Protein AF-A0A6G3X8N5-F1 (afdb_monomer)

Sequence (76 aa):
TCDRWDIGGVSVPLHPDTLLPTVFVYDGHPGGAGFAERAFRTARTWLTATREAIASCECEAGCPSCIQSPKCGNGN

InterPro domains:
  IPR018973 MrfA-like Zn-binding domain [PF09369] (2-67)

pLDDT: mean 90.02, std 9.81, range [54.97, 98.0]

Solvent-accessible surface area (backbone atoms only — not comparable to full-atom values): 4813 Å² total; per-residue (Å²): 140,81,60,82,75,50,50,44,49,50,74,36,81,66,31,88,91,74,73,35,68,42,78,47,66,39,41,54,44,90,94,56,78,54,56,38,61,53,42,62,79,44,41,68,61,52,53,51,51,53,51,49,51,45,72,70,46,90,59,92,85,66,46,68,90,60,71,44,55,103,66,44,80,80,74,108

Foldseek 3Di:
DDDPQQKAKEWDCADPVVRHTDIDIATNDVVGPCPRVVCVVVVVVVVVVLVVQQVPDPDDPDDCRRPNDPRHPPDD

Organism: NCBI:txid2706086

Secondary structure (DSSP, 8-state):
---TTSEEEEEESS-TTTSS-EEEEEESSTT--SHHHHHHHTHHHHHHHHHHHHHT---SS--TTTT--TT-TT--

Radius of gyration: 13.73 Å; Cα contacts (8 Å, |Δi|>4): 68; chains: 1; bounding box: 24×34×34 Å

Structure (mmCIF, N/CA/C/O backbone):
data_AF-A0A6G3X8N5-F1
#
_entry.id   AF-A0A6G3X8N5-F1
#
loop_
_atom_site.group_PDB
_atom_site.id
_atom_site.type_symbol
_atom_site.label_atom_id
_atom_site.label_alt_id
_atom_site.label_comp_id
_atom_site.label_asym_id
_atom_site.label_entity_id
_atom_site.label_seq_id
_atom_site.pdbx_PDB_ins_code
_atom_site.Cartn_x
_atom_site.Cartn_y
_atom_site.Cartn_z
_atom_site.occupancy
_atom_site.B_iso_or_equiv
_atom_site.auth_seq_id
_atom_site.auth_comp_id
_atom_site.auth_asym_id
_atom_site.auth_atom_id
_atom_site.pdbx_PDB_model_num
ATOM 1 N N . THR A 1 1 ? -4.061 -18.340 -4.910 1.00 68.12 1 THR A N 1
ATOM 2 C CA . THR A 1 1 ? -3.761 -17.751 -3.588 1.00 68.12 1 THR A CA 1
ATOM 3 C C . THR A 1 1 ? -2.406 -17.071 -3.699 1.00 68.12 1 THR A C 1
ATOM 5 O O . THR A 1 1 ? -1.694 -17.380 -4.642 1.00 68.12 1 THR A O 1
ATOM 8 N N . CYS A 1 2 ? -2.109 -16.086 -2.859 1.00 78.56 2 CYS A N 1
ATOM 9 C CA . CYS A 1 2 ? -0.928 -15.216 -2.946 1.00 78.56 2 CYS A CA 1
ATOM 10 C C . CYS A 1 2 ? -0.320 -15.157 -1.543 1.00 78.56 2 CYS A C 1
ATOM 12 O O . CYS A 1 2 ? -1.086 -15.065 -0.579 1.00 78.56 2 CYS A O 1
ATOM 14 N N . ASP A 1 3 ? 0.998 -15.243 -1.417 1.00 86.06 3 ASP A N 1
ATOM 15 C CA . ASP A 1 3 ? 1.690 -14.983 -0.159 1.00 86.06 3 ASP A CA 1
ATOM 16 C C . ASP A 1 3 ? 1.978 -13.481 -0.018 1.00 86.06 3 ASP A C 1
ATOM 18 O O . ASP A 1 3 ? 1.979 -12.723 -0.989 1.00 86.06 3 ASP A O 1
ATOM 22 N N . ARG A 1 4 ? 2.241 -13.027 1.208 1.00 80.12 4 ARG A N 1
ATOM 23 C CA . ARG A 1 4 ? 2.619 -11.637 1.476 1.00 80.12 4 ARG A CA 1
ATOM 24 C C . ARG A 1 4 ? 3.900 -11.200 0.753 1.00 80.12 4 ARG A C 1
ATOM 26 O O . ARG A 1 4 ? 4.134 -10.003 0.644 1.00 80.12 4 ARG A O 1
ATOM 33 N N . TRP A 1 5 ? 4.754 -12.135 0.334 1.00 83.38 5 TRP A N 1
ATOM 34 C CA . TRP A 1 5 ? 6.009 -11.844 -0.370 1.00 83.38 5 TRP A CA 1
ATOM 35 C C . TRP A 1 5 ? 5.849 -11.650 -1.881 1.00 83.38 5 TRP A C 1
ATOM 37 O O . TRP A 1 5 ? 6.770 -11.159 -2.529 1.00 83.38 5 TRP A O 1
ATOM 47 N N . ASP A 1 6 ? 4.686 -11.984 -2.431 1.00 90.88 6 ASP A N 1
ATOM 48 C CA . ASP A 1 6 ? 4.416 -11.886 -3.866 1.00 90.88 6 ASP A CA 1
ATOM 49 C C . ASP A 1 6 ? 4.067 -10.456 -4.315 1.00 90.88 6 ASP A C 1
ATOM 51 O O . ASP A 1 6 ? 4.021 -10.176 -5.514 1.00 90.88 6 ASP A O 1
ATOM 55 N N . ILE A 1 7 ? 3.817 -9.541 -3.370 1.00 89.81 7 ILE A N 1
ATOM 56 C CA . ILE A 1 7 ? 3.430 -8.150 -3.632 1.00 89.81 7 ILE A CA 1
ATOM 57 C C . ILE A 1 7 ? 4.297 -7.203 -2.800 1.00 89.81 7 ILE A C 1
ATOM 59 O O . ILE A 1 7 ? 4.434 -7.360 -1.586 1.00 89.81 7 ILE A O 1
ATOM 63 N N . GLY A 1 8 ? 4.856 -6.191 -3.459 1.00 89.06 8 GLY A N 1
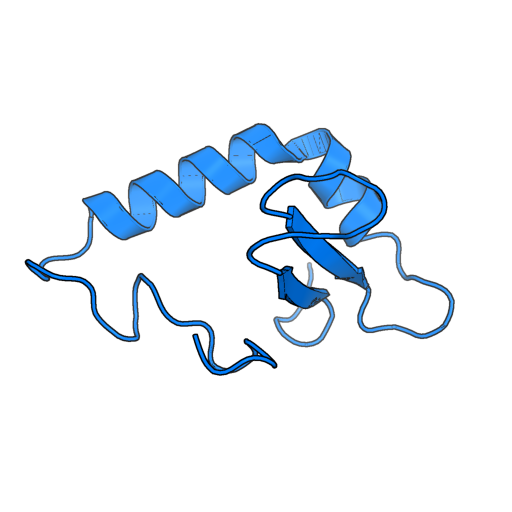ATOM 64 C CA . GLY A 1 8 ? 5.565 -5.076 -2.843 1.00 89.06 8 GLY A CA 1
ATOM 65 C C . GLY A 1 8 ? 4.803 -3.759 -2.983 1.00 89.06 8 GLY A C 1
ATOM 66 O O . GLY A 1 8 ? 3.818 -3.652 -3.718 1.00 89.06 8 GLY A O 1
ATOM 67 N N . GLY A 1 9 ? 5.281 -2.732 -2.284 1.00 88.94 9 GLY A N 1
ATOM 68 C CA . GLY A 1 9 ? 4.738 -1.388 -2.418 1.00 88.94 9 GLY A CA 1
ATOM 69 C C . GLY A 1 9 ? 5.682 -0.301 -1.923 1.00 88.94 9 GLY A C 1
ATOM 70 O O . GLY A 1 9 ? 6.588 -0.551 -1.126 1.00 88.94 9 GLY A O 1
ATOM 71 N N . VAL A 1 10 ? 5.467 0.912 -2.422 1.00 88.75 10 VAL A N 1
ATOM 72 C CA . VAL A 1 10 ? 6.156 2.132 -1.983 1.00 88.75 10 VAL A CA 1
ATOM 73 C C . VAL A 1 10 ? 5.196 3.313 -2.081 1.00 88.75 10 VAL A C 1
ATOM 75 O O . VAL A 1 10 ? 4.389 3.387 -3.006 1.00 88.75 10 VAL A O 1
ATOM 78 N N . SER A 1 11 ? 5.265 4.231 -1.124 1.00 88.25 11 SER A N 1
ATOM 79 C CA . SER A 1 11 ? 4.499 5.475 -1.122 1.00 88.25 11 SER A CA 1
ATOM 80 C C . SER A 1 11 ? 5.434 6.673 -1.259 1.00 88.25 11 SER A C 1
ATOM 82 O O . SER A 1 11 ? 6.518 6.713 -0.673 1.00 88.25 11 SER A O 1
ATOM 84 N N . VAL A 1 12 ? 5.009 7.657 -2.049 1.00 89.69 12 VAL A N 1
ATOM 85 C CA . VAL A 1 12 ? 5.736 8.910 -2.266 1.00 89.69 12 VAL A CA 1
ATOM 86 C C . VAL A 1 12 ? 4.775 10.074 -2.006 1.00 89.69 12 VAL A C 1
ATOM 88 O O . VAL A 1 12 ? 3.738 10.144 -2.671 1.00 89.69 12 VAL A O 1
ATOM 91 N N . PRO A 1 13 ? 5.083 10.996 -1.071 1.00 92.19 13 PRO A N 1
ATOM 92 C CA . PRO A 1 13 ? 4.205 12.127 -0.755 1.00 92.19 13 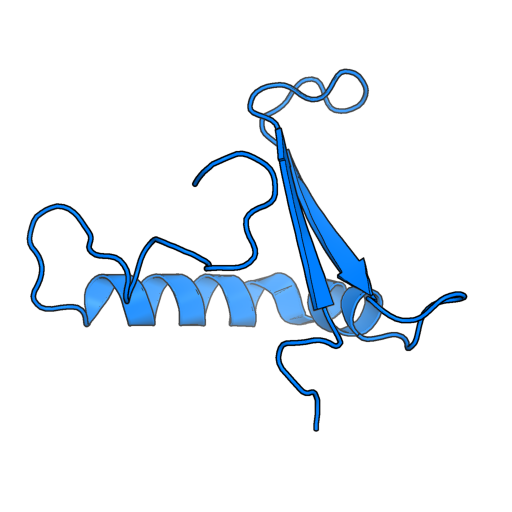PRO A CA 1
ATOM 93 C C . PRO A 1 13 ? 3.954 13.071 -1.936 1.00 92.19 13 PRO A C 1
ATOM 95 O O . PRO A 1 13 ? 2.885 13.662 -2.031 1.00 92.19 13 PRO A O 1
ATOM 98 N N . LEU A 1 14 ? 4.925 13.202 -2.843 1.00 94.69 14 LEU A N 1
ATOM 99 C CA . LEU A 1 14 ? 4.801 13.966 -4.081 1.00 94.69 14 LEU A CA 1
ATOM 100 C C . LEU A 1 14 ? 5.602 13.267 -5.180 1.00 94.69 14 LEU A C 1
ATOM 102 O O . LEU A 1 14 ? 6.831 13.319 -5.182 1.00 94.69 14 LEU A O 1
ATOM 106 N N . HIS A 1 15 ? 4.914 12.585 -6.093 1.00 94.75 15 HIS A N 1
ATOM 107 C CA . HIS A 1 15 ? 5.570 11.912 -7.210 1.00 94.75 15 HIS A CA 1
ATOM 108 C C . HIS A 1 15 ? 5.755 12.883 -8.392 1.00 94.75 15 HIS A C 1
ATOM 110 O O . HIS A 1 15 ? 4.799 13.574 -8.747 1.00 94.75 15 HIS A O 1
ATOM 116 N N . PRO A 1 16 ? 6.940 12.952 -9.028 1.00 95.12 16 PRO A N 1
ATOM 117 C CA . PRO A 1 16 ? 7.237 13.956 -10.056 1.00 95.12 16 PRO A CA 1
ATOM 118 C C . PRO A 1 16 ? 6.360 13.835 -11.309 1.00 95.12 16 PRO A C 1
ATOM 120 O O . PRO A 1 16 ? 6.011 14.853 -11.896 1.00 95.12 16 PRO A O 1
ATOM 123 N N . ASP A 1 17 ? 5.949 12.620 -11.682 1.00 96.19 17 ASP A N 1
ATOM 124 C CA . ASP A 1 17 ? 5.164 12.420 -12.910 1.00 96.19 17 ASP A CA 1
ATOM 125 C C . ASP A 1 17 ? 3.660 12.634 -12.711 1.00 96.19 17 ASP A C 1
ATOM 127 O O . ASP A 1 17 ? 2.953 13.006 -13.643 1.00 96.19 17 ASP A O 1
ATOM 131 N N . THR A 1 18 ? 3.148 12.382 -11.502 1.00 95.88 18 THR A N 1
ATOM 132 C CA . THR A 1 18 ? 1.713 12.540 -11.203 1.00 95.88 18 THR A CA 1
ATOM 133 C C . THR A 1 18 ? 1.417 13.877 -10.539 1.00 95.88 18 THR A C 1
ATOM 135 O O . THR A 1 18 ? 0.264 14.296 -10.516 1.00 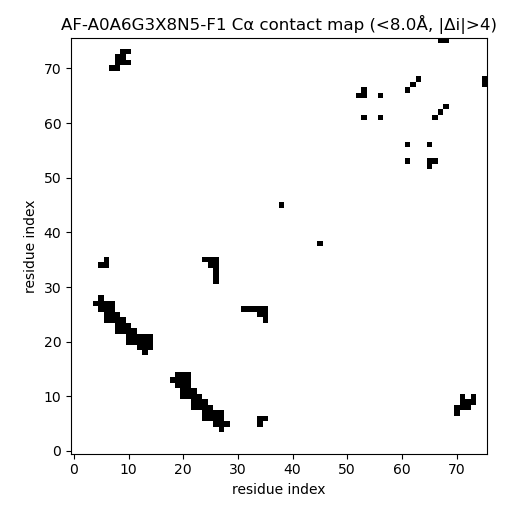95.88 18 THR A O 1
ATOM 138 N N . LEU A 1 19 ? 2.444 14.532 -9.983 1.00 96.75 19 LEU A N 1
ATOM 139 C CA . LEU A 1 19 ? 2.352 15.738 -9.160 1.00 96.75 19 LEU A CA 1
ATOM 140 C C . LEU A 1 19 ? 1.407 15.584 -7.958 1.00 96.75 19 LEU A C 1
ATOM 142 O O . LEU A 1 19 ? 0.865 16.564 -7.452 1.00 96.75 19 LEU A O 1
ATOM 146 N N . LEU A 1 20 ? 1.219 14.348 -7.486 1.00 97.38 20 LEU A N 1
ATOM 147 C CA . LEU A 1 20 ? 0.306 13.991 -6.403 1.00 97.38 20 LEU A CA 1
ATOM 148 C C . LEU A 1 20 ? 0.947 12.969 -5.449 1.00 97.38 20 LEU A C 1
ATOM 150 O O . LEU A 1 20 ? 1.865 12.235 -5.847 1.00 97.38 20 LEU A O 1
ATOM 154 N N . PRO A 1 21 ? 0.439 12.852 -4.206 1.00 95.19 21 PRO A N 1
ATOM 155 C CA . PRO A 1 21 ? 0.730 11.705 -3.358 1.00 95.19 21 PRO A CA 1
ATOM 156 C C . PRO A 1 21 ? 0.353 10.415 -4.080 1.00 95.19 21 PRO A C 1
ATOM 158 O O . PRO A 1 21 ? -0.775 10.260 -4.547 1.00 95.19 21 PRO A O 1
ATOM 161 N N . THR A 1 22 ? 1.310 9.501 -4.201 1.00 93.44 22 THR A N 1
ATOM 162 C CA . THR A 1 22 ? 1.146 8.298 -5.020 1.00 93.44 22 THR A CA 1
ATOM 163 C C . THR A 1 22 ? 1.605 7.069 -4.252 1.00 93.44 22 THR A C 1
ATOM 165 O O . THR A 1 22 ? 2.691 7.046 -3.672 1.00 93.44 22 THR A O 1
ATOM 168 N N . VAL A 1 23 ? 0.762 6.037 -4.259 1.00 91.12 23 VAL A N 1
ATOM 169 C CA . VAL A 1 23 ? 1.060 4.716 -3.704 1.00 91.12 23 VAL A CA 1
ATOM 170 C C . VAL A 1 23 ? 1.203 3.741 -4.862 1.00 91.12 23 VAL A C 1
ATOM 172 O O . VAL A 1 23 ? 0.296 3.607 -5.681 1.00 91.12 23 VAL A O 1
ATOM 175 N N . PHE A 1 24 ? 2.335 3.053 -4.911 1.00 91.38 24 PHE A N 1
ATOM 176 C CA . PHE A 1 24 ? 2.625 2.018 -5.889 1.00 91.38 24 PHE A CA 1
ATOM 177 C C . PHE A 1 24 ? 2.454 0.642 -5.262 1.00 91.38 24 PHE A C 1
ATOM 179 O O . PHE A 1 24 ? 2.895 0.402 -4.136 1.00 91.38 24 PHE A O 1
ATOM 186 N N . VAL A 1 25 ? 1.859 -0.266 -6.030 1.00 91.75 25 VAL A N 1
ATOM 187 C CA . VAL A 1 25 ? 1.736 -1.691 -5.719 1.00 91.75 25 VAL A CA 1
ATOM 188 C C . VAL A 1 25 ? 2.268 -2.456 -6.923 1.00 91.75 25 VAL A C 1
ATOM 190 O O . VAL A 1 25 ? 1.873 -2.163 -8.051 1.00 91.75 25 VAL A O 1
ATOM 193 N N . TYR A 1 26 ? 3.173 -3.404 -6.700 1.00 92.69 26 TYR A N 1
ATOM 194 C CA . TYR A 1 26 ? 3.833 -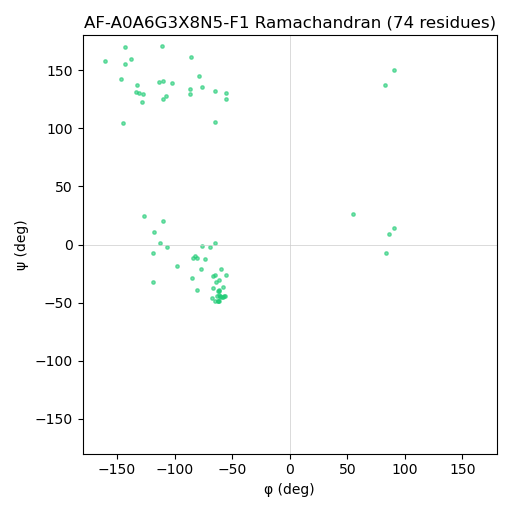4.144 -7.775 1.00 92.69 26 TYR A CA 1
ATOM 195 C C . TYR A 1 26 ? 4.058 -5.608 -7.398 1.00 92.69 26 TYR A C 1
ATOM 197 O O . TYR A 1 26 ? 4.141 -5.960 -6.221 1.00 92.69 26 TYR A O 1
ATOM 205 N N . ASP A 1 27 ? 4.159 -6.465 -8.411 1.00 94.31 27 ASP A N 1
ATOM 206 C CA . ASP A 1 27 ? 4.528 -7.867 -8.249 1.00 94.31 27 ASP A CA 1
ATOM 207 C C . ASP A 1 27 ? 5.971 -7.999 -7.733 1.00 94.31 27 ASP A C 1
ATOM 209 O O . ASP A 1 27 ? 6.896 -7.405 -8.284 1.00 94.31 27 ASP A O 1
ATOM 213 N N . GLY A 1 28 ? 6.178 -8.821 -6.705 1.00 90.50 28 GLY A N 1
ATOM 214 C CA . GLY A 1 28 ? 7.509 -9.158 -6.186 1.00 90.50 28 GLY A CA 1
ATOM 215 C C . GLY A 1 28 ? 8.297 -10.113 -7.091 1.00 90.50 28 GLY A C 1
ATOM 216 O O . GLY A 1 28 ? 9.500 -10.294 -6.904 1.00 90.50 28 GLY A O 1
ATOM 217 N N . HIS A 1 29 ? 7.635 -10.723 -8.080 1.00 91.38 29 HIS A N 1
ATOM 218 C CA . HIS A 1 29 ? 8.256 -11.641 -9.029 1.00 91.38 29 HIS A CA 1
ATOM 219 C C . HIS A 1 29 ? 8.865 -10.895 -10.233 1.00 91.38 29 HIS A C 1
ATOM 221 O O . HIS A 1 29 ? 8.153 -10.123 -10.885 1.00 91.38 29 HIS A O 1
ATOM 227 N N . PRO A 1 30 ? 10.138 -11.151 -10.600 1.00 91.88 30 PRO A N 1
ATOM 228 C CA . PRO A 1 30 ? 10.729 -10.608 -11.822 1.00 91.88 30 PRO A CA 1
ATOM 229 C C . PRO A 1 30 ? 9.909 -10.972 -13.066 1.00 91.88 30 PRO A C 1
ATOM 231 O O . PRO A 1 30 ? 9.560 -12.128 -13.269 1.00 91.88 30 PRO A O 1
ATOM 234 N N . GLY A 1 31 ? 9.600 -9.985 -13.908 1.00 93.38 31 GLY A N 1
ATOM 235 C CA . GLY A 1 31 ? 8.746 -10.179 -15.089 1.00 93.38 31 GLY A CA 1
ATOM 236 C C . GLY A 1 31 ? 7.237 -10.125 -14.812 1.00 93.38 31 GLY A C 1
ATOM 237 O O . GLY A 1 31 ? 6.466 -10.054 -15.763 1.00 93.38 31 GLY A O 1
ATOM 238 N N . GLY A 1 32 ? 6.823 -10.067 -13.541 1.00 94.50 32 GLY A N 1
ATOM 239 C CA . GLY A 1 32 ? 5.428 -9.931 -13.124 1.00 94.50 32 GLY A CA 1
ATOM 240 C C . GLY A 1 32 ? 4.664 -11.257 -13.101 1.00 94.50 32 GLY A C 1
ATOM 241 O O . GLY A 1 32 ? 4.770 -12.075 -14.010 1.00 94.50 32 GLY A O 1
ATOM 242 N N . ALA A 1 33 ? 3.861 -11.466 -12.055 1.00 94.94 33 ALA A N 1
ATOM 243 C CA . ALA A 1 33 ? 2.982 -12.630 -11.915 1.00 94.94 33 ALA A CA 1
ATOM 244 C C . ALA A 1 33 ? 1.492 -12.279 -12.122 1.00 94.94 33 ALA A C 1
ATOM 246 O O . ALA A 1 33 ? 0.632 -13.161 -12.096 1.00 94.94 33 ALA A O 1
ATOM 247 N N . GLY A 1 34 ? 1.178 -10.999 -12.355 1.00 95.12 34 GLY A N 1
ATOM 248 C CA . GLY A 1 34 ? -0.175 -10.506 -12.622 1.00 95.12 34 GLY A CA 1
ATOM 249 C C . GLY A 1 34 ? -0.982 -10.173 -11.363 1.00 95.12 34 GLY A C 1
ATOM 250 O O . GLY A 1 34 ? -2.183 -9.896 -11.456 1.00 95.12 34 GLY A O 1
ATOM 251 N N . PHE A 1 35 ? -0.362 -10.170 -10.181 1.00 94.00 35 PHE A N 1
ATOM 252 C CA . PHE A 1 35 ? -1.035 -9.800 -8.940 1.00 94.00 35 PHE A CA 1
ATOM 253 C C . PHE A 1 35 ? -1.398 -8.319 -8.924 1.00 94.00 35 PHE A C 1
ATOM 255 O O . PHE A 1 35 ? -2.544 -7.990 -8.608 1.00 94.00 35 PHE A O 1
ATOM 262 N N . ALA A 1 36 ? -0.474 -7.433 -9.312 1.00 94.38 36 ALA A N 1
ATOM 263 C CA . ALA A 1 36 ? -0.732 -5.995 -9.330 1.00 94.38 36 ALA A CA 1
ATOM 264 C C . ALA A 1 36 ? -1.794 -5.620 -10.376 1.00 94.38 36 ALA A C 1
ATOM 266 O O . ALA A 1 36 ? -2.672 -4.800 -10.109 1.00 94.38 36 ALA A O 1
ATOM 267 N N . GLU A 1 37 ? -1.791 -6.278 -11.538 1.00 95.69 37 GLU A N 1
ATOM 268 C CA . GLU A 1 37 ? -2.815 -6.075 -12.569 1.00 95.69 37 GLU A CA 1
ATOM 269 C C . GLU A 1 37 ? -4.209 -6.467 -12.061 1.00 95.69 37 GLU A C 1
ATOM 271 O O . GLU A 1 37 ? -5.176 -5.708 -12.184 1.00 95.69 37 GLU A O 1
ATOM 276 N N . ARG A 1 38 ? -4.327 -7.654 -11.456 1.00 94.69 38 ARG A N 1
ATOM 277 C CA . ARG A 1 38 ? -5.589 -8.103 -10.866 1.00 94.69 38 ARG A CA 1
ATOM 278 C C . ARG A 1 38 ? -6.041 -7.158 -9.754 1.00 94.69 38 ARG A C 1
ATOM 280 O O . ARG A 1 38 ? -7.217 -6.797 -9.719 1.00 94.69 38 ARG A O 1
ATOM 287 N N . ALA A 1 39 ? -5.119 -6.757 -8.881 1.00 92.62 39 ALA A N 1
ATOM 288 C CA . ALA A 1 39 ? -5.371 -5.818 -7.796 1.00 92.62 39 ALA A CA 1
ATOM 289 C C . ALA A 1 39 ? -5.930 -4.494 -8.314 1.00 92.62 39 ALA A C 1
ATOM 291 O O . ALA A 1 39 ? -6.928 -4.010 -7.787 1.00 92.62 39 ALA A O 1
ATOM 292 N N . PHE A 1 40 ? -5.348 -3.956 -9.389 1.00 95.25 40 PHE A N 1
ATOM 293 C CA . PHE A 1 40 ? -5.802 -2.722 -10.023 1.00 95.25 40 PHE A CA 1
ATOM 294 C C . PHE A 1 40 ? -7.269 -2.813 -10.462 1.00 95.25 40 PHE A C 1
ATOM 296 O O . PHE A 1 40 ? -8.069 -1.923 -10.168 1.00 95.25 40 PHE A O 1
ATOM 303 N N . ARG A 1 41 ? -7.668 -3.933 -11.080 1.00 97.12 41 ARG A N 1
ATOM 304 C CA . ARG A 1 41 ? -9.064 -4.166 -11.496 1.00 97.12 41 ARG A CA 1
ATOM 305 C C . ARG A 1 41 ? -10.033 -4.271 -10.312 1.00 97.12 41 ARG A C 1
ATOM 307 O O . ARG A 1 41 ? -11.211 -3.960 -10.465 1.00 97.12 41 ARG A O 1
ATOM 314 N N . THR A 1 42 ? -9.557 -4.683 -9.136 1.00 95.69 42 THR A N 1
ATOM 315 C CA . THR A 1 42 ? -10.360 -4.826 -7.907 1.00 95.69 42 THR A CA 1
ATOM 316 C C . THR A 1 42 ? -10.019 -3.793 -6.829 1.00 95.69 42 THR A C 1
ATOM 318 O O . THR A 1 42 ? -10.332 -4.004 -5.657 1.00 95.69 42 THR A O 1
ATOM 321 N N . ALA A 1 43 ? -9.394 -2.669 -7.194 1.00 94.31 43 ALA A N 1
ATOM 322 C CA . ALA A 1 43 ? -8.789 -1.742 -6.235 1.00 94.31 43 ALA A CA 1
ATOM 323 C C . ALA A 1 43 ? -9.787 -1.192 -5.205 1.00 94.31 43 ALA A C 1
ATOM 325 O O . ALA A 1 43 ? -9.458 -1.051 -4.029 1.00 94.31 43 ALA A O 1
ATOM 326 N N . ARG A 1 44 ? -11.039 -0.941 -5.614 1.00 97.12 44 ARG A N 1
ATOM 327 C CA . ARG A 1 44 ? -12.098 -0.497 -4.692 1.00 97.12 44 ARG A CA 1
ATOM 328 C C . ARG A 1 44 ? -12.327 -1.486 -3.555 1.00 97.12 44 ARG A C 1
ATOM 330 O O . ARG A 1 44 ? -12.401 -1.066 -2.410 1.00 97.12 44 ARG A O 1
ATOM 337 N N . THR A 1 45 ? -12.392 -2.780 -3.856 1.00 96.69 45 THR A N 1
ATOM 338 C CA . THR A 1 45 ? -12.581 -3.823 -2.839 1.00 96.69 45 THR A CA 1
ATOM 339 C C . THR A 1 45 ? -11.432 -3.832 -1.838 1.00 96.69 45 THR A C 1
ATOM 341 O O . THR A 1 45 ? -11.669 -3.968 -0.643 1.00 96.69 45 THR A O 1
ATOM 344 N N . TRP A 1 46 ? -10.197 -3.642 -2.306 1.00 93.06 46 TRP A N 1
ATOM 345 C CA . TRP A 1 46 ? -9.028 -3.578 -1.429 1.00 93.06 46 TRP A CA 1
ATOM 346 C C . TRP A 1 46 ? -9.088 -2.363 -0.508 1.00 93.06 46 TRP A C 1
ATOM 348 O O . TRP A 1 46 ? -8.956 -2.516 0.699 1.00 93.06 46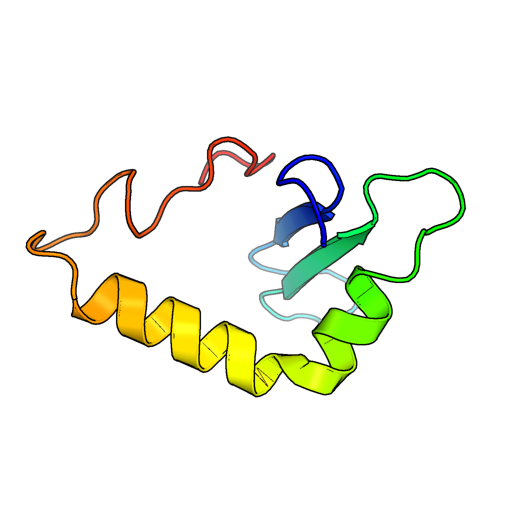 TRP A O 1
ATOM 358 N N . LEU A 1 47 ? -9.368 -1.178 -1.054 1.00 95.25 47 LEU A N 1
ATOM 359 C CA . LEU A 1 47 ? -9.486 0.050 -0.264 1.00 95.25 47 LEU A CA 1
ATOM 360 C C . LEU A 1 47 ? -10.619 -0.030 0.766 1.00 95.25 47 LEU A C 1
ATOM 362 O O . LEU A 1 47 ? -10.452 0.423 1.898 1.00 95.25 47 LEU A O 1
ATOM 366 N N . THR A 1 48 ? -11.754 -0.634 0.404 1.00 98.00 48 THR A N 1
ATOM 367 C CA . THR A 1 48 ? -12.854 -0.888 1.342 1.00 98.00 48 THR A CA 1
ATOM 368 C C . THR A 1 48 ? -12.410 -1.815 2.470 1.00 98.00 48 THR A C 1
ATOM 370 O O . THR A 1 48 ? -12.584 -1.457 3.631 1.00 98.00 48 THR A O 1
ATOM 373 N N . ALA A 1 49 ? -11.767 -2.942 2.153 1.00 95.69 49 ALA A N 1
ATOM 374 C CA . ALA A 1 49 ? -11.270 -3.878 3.160 1.00 95.69 49 ALA A CA 1
ATOM 375 C C . ALA A 1 49 ? -10.201 -3.246 4.072 1.00 95.69 49 ALA A C 1
ATOM 377 O O . ALA A 1 49 ? -10.233 -3.439 5.285 1.00 95.69 49 ALA A O 1
ATOM 378 N N . THR A 1 50 ? -9.285 -2.437 3.526 1.00 93.69 50 THR A N 1
ATOM 379 C CA . THR A 1 50 ? -8.300 -1.680 4.317 1.00 93.69 50 THR A CA 1
ATOM 380 C C . THR A 1 50 ? -8.990 -0.713 5.276 1.00 93.69 50 THR A C 1
ATO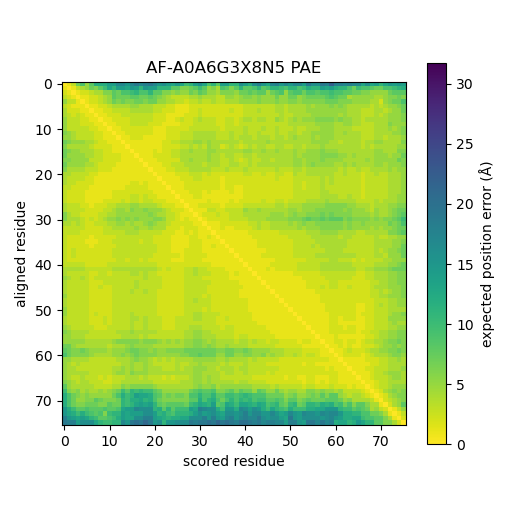M 382 O O . THR A 1 50 ? -8.644 -0.662 6.454 1.00 93.69 50 THR A O 1
ATOM 385 N N . ARG A 1 51 ? -10.001 0.028 4.803 1.00 96.38 51 ARG A N 1
ATOM 386 C CA . ARG A 1 51 ? -10.789 0.929 5.653 1.00 96.38 51 ARG A CA 1
ATOM 387 C C . ARG A 1 51 ? -11.505 0.169 6.768 1.00 96.38 51 ARG A C 1
ATOM 389 O O . ARG A 1 51 ? -11.522 0.646 7.897 1.00 96.38 51 ARG A O 1
ATOM 396 N N . GLU A 1 52 ? -12.109 -0.974 6.459 1.00 97.62 52 GLU A N 1
ATOM 397 C CA . GLU A 1 52 ? -12.793 -1.817 7.444 1.00 97.62 52 GLU A CA 1
ATOM 398 C C . GLU A 1 52 ? -11.823 -2.345 8.503 1.00 97.62 52 GLU A C 1
ATOM 400 O O . GLU A 1 52 ? -12.117 -2.236 9.690 1.00 97.62 52 GLU A O 1
ATOM 405 N N . ALA A 1 53 ? -10.641 -2.817 8.098 1.00 95.31 53 ALA A N 1
ATOM 406 C CA . ALA A 1 53 ? -9.606 -3.266 9.024 1.00 95.31 53 ALA A CA 1
ATOM 407 C C . ALA A 1 53 ? -9.177 -2.148 9.990 1.00 95.31 53 ALA A C 1
ATOM 409 O O . ALA A 1 53 ? -9.115 -2.374 11.199 1.00 95.31 53 ALA A O 1
ATOM 410 N N . ILE A 1 54 ? -8.959 -0.929 9.481 1.00 96.56 54 ILE A N 1
ATOM 411 C CA . ILE A 1 54 ? -8.646 0.247 10.310 1.00 96.56 54 ILE A CA 1
ATOM 412 C C . ILE A 1 54 ? -9.804 0.553 11.267 1.00 96.56 54 ILE A C 1
ATOM 414 O O . ILE A 1 54 ? -9.577 0.714 12.461 1.00 96.56 54 ILE A O 1
ATOM 418 N N . ALA A 1 55 ? -11.040 0.594 10.763 1.00 96.94 55 ALA A N 1
ATOM 419 C CA . ALA A 1 55 ? -12.222 0.928 11.557 1.00 96.94 55 ALA A CA 1
ATOM 420 C C . ALA A 1 55 ? -12.556 -0.119 12.634 1.00 96.94 55 ALA A C 1
ATOM 422 O O . ALA A 1 55 ? -13.159 0.223 13.645 1.00 96.94 55 ALA A O 1
ATOM 423 N N . SER A 1 56 ? -12.184 -1.383 12.419 1.00 97.44 56 SER A N 1
ATOM 424 C CA . SER A 1 56 ? -12.368 -2.467 13.391 1.00 97.44 56 SER A CA 1
ATOM 425 C C . SER A 1 56 ? -11.277 -2.539 14.461 1.00 97.44 56 SER A C 1
ATOM 427 O O . SER A 1 56 ? -11.403 -3.314 15.405 1.00 97.44 56 SER A O 1
ATOM 429 N N . CYS A 1 57 ? -10.188 -1.784 14.306 1.00 97.62 57 CYS A N 1
ATOM 430 C CA . CYS A 1 57 ? -9.087 -1.814 15.254 1.00 97.62 57 CYS A CA 1
ATOM 431 C C . CYS A 1 57 ? -9.450 -1.026 16.520 1.00 97.62 57 CYS A C 1
ATOM 433 O O . CYS A 1 57 ? -9.948 0.090 16.438 1.00 97.62 57 CYS A O 1
ATOM 435 N N . GLU A 1 58 ? -9.147 -1.579 17.695 1.00 97.38 58 GLU A N 1
ATOM 436 C CA . GLU A 1 58 ? -9.449 -0.953 18.994 1.00 97.38 58 GLU A CA 1
ATOM 437 C C . GLU A 1 58 ? -8.495 0.204 19.359 1.00 97.38 58 GLU A C 1
ATOM 439 O O . GLU A 1 58 ? -8.628 0.815 20.418 1.00 97.38 58 GLU A O 1
ATOM 444 N N . CYS A 1 59 ? -7.5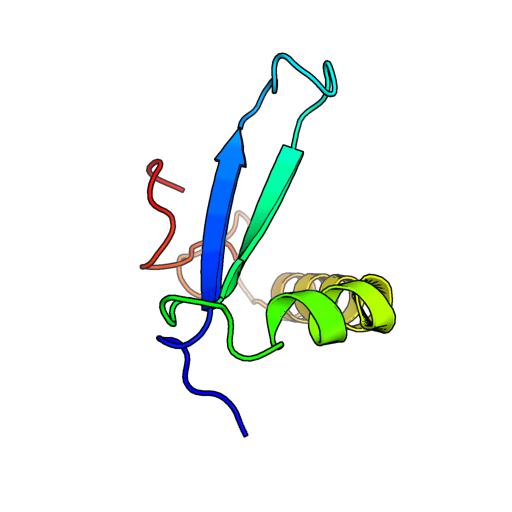02 0.508 18.515 1.00 97.62 59 CYS A N 1
ATOM 445 C CA . CYS A 1 59 ? -6.547 1.583 18.773 1.00 97.62 59 CYS A CA 1
ATOM 446 C C . CYS A 1 59 ? -7.129 2.969 18.455 1.00 97.62 59 CYS A C 1
ATOM 448 O O . CYS A 1 59 ? -7.823 3.150 17.459 1.00 97.62 59 CYS A O 1
ATOM 450 N N . GLU A 1 60 ? -6.749 3.978 19.237 1.00 95.06 60 GLU A N 1
ATOM 451 C CA . GLU A 1 60 ? -7.223 5.356 19.047 1.00 95.06 60 GLU A CA 1
ATOM 452 C C . GLU A 1 60 ? -6.466 6.110 17.938 1.00 95.06 60 GLU A C 1
ATOM 454 O O . GLU A 1 60 ? -7.066 6.843 17.156 1.00 95.06 60 GLU A O 1
ATOM 459 N N . ALA A 1 61 ? -5.148 5.907 17.839 1.00 94.25 61 ALA A N 1
ATOM 460 C CA . ALA A 1 61 ? -4.262 6.683 16.960 1.00 94.25 61 ALA A CA 1
ATOM 461 C C . ALA A 1 61 ? -3.560 5.846 15.871 1.00 94.25 61 ALA A C 1
ATOM 463 O O . ALA A 1 61 ? -2.643 6.329 15.208 1.00 94.25 61 ALA A O 1
ATOM 464 N N . GLY A 1 62 ? -3.975 4.590 15.687 1.00 94.12 62 GLY A N 1
ATOM 465 C CA . GLY A 1 62 ? -3.282 3.624 14.835 1.00 94.12 62 GLY A CA 1
ATOM 466 C C . GLY A 1 62 ? -2.237 2.796 15.592 1.00 94.12 62 GLY A C 1
ATOM 467 O O . GLY A 1 62 ? -1.648 3.232 16.579 1.00 94.12 62 GLY A O 1
ATOM 468 N N . CYS A 1 63 ? -2.012 1.566 15.135 1.00 94.75 63 CYS A N 1
ATOM 469 C CA . CYS A 1 63 ? -1.016 0.648 15.682 1.00 94.75 63 CYS A CA 1
ATOM 470 C C . CYS A 1 63 ? -0.353 -0.173 14.560 1.00 94.75 63 CYS A C 1
ATOM 472 O O . CYS A 1 63 ? -0.848 -0.179 13.424 1.00 94.75 63 CYS A O 1
ATOM 474 N N . PRO A 1 64 ? 0.734 -0.914 14.853 1.00 91.12 64 PRO A N 1
ATOM 475 C CA . PRO A 1 64 ? 1.421 -1.716 13.846 1.00 91.12 64 PRO A CA 1
ATOM 476 C C . PRO A 1 64 ? 0.529 -2.727 13.113 1.00 91.12 64 PRO A C 1
ATOM 478 O O . PRO A 1 64 ? 0.804 -3.066 11.969 1.00 91.12 64 PRO A O 1
ATOM 481 N N . SER A 1 65 ? -0.553 -3.184 13.747 1.00 90.81 65 SER A N 1
ATOM 482 C CA . SER A 1 65 ? -1.474 -4.162 13.162 1.00 90.81 65 SER A CA 1
ATOM 483 C C . SER A 1 65 ? -2.441 -3.578 12.127 1.00 90.81 65 SER A C 1
ATOM 485 O O . SER A 1 65 ? -2.979 -4.344 11.333 1.00 90.81 65 SER A O 1
ATOM 487 N N . CYS A 1 66 ? -2.701 -2.263 12.132 1.00 93.81 66 CYS A N 1
ATOM 488 C CA . CYS A 1 66 ? -3.712 -1.652 11.257 1.00 93.81 66 CYS A CA 1
ATOM 489 C C . CYS A 1 66 ? -3.160 -0.616 10.271 1.00 93.81 66 CYS A C 1
ATOM 491 O O . CYS A 1 66 ? -3.693 -0.511 9.169 1.00 93.81 66 CYS A O 1
ATOM 493 N N . ILE A 1 67 ? -2.107 0.129 10.631 1.00 91.69 67 ILE A N 1
ATOM 494 C CA . ILE A 1 67 ? -1.570 1.212 9.783 1.00 91.69 67 ILE A CA 1
ATOM 495 C C . ILE A 1 67 ? -0.126 1.000 9.333 1.00 91.69 67 ILE A C 1
ATOM 497 O O . ILE A 1 67 ? 0.362 1.776 8.517 1.00 91.69 67 ILE A O 1
ATOM 501 N N . GLN A 1 68 ? 0.569 -0.025 9.831 1.00 87.88 68 GLN A N 1
ATOM 502 C CA . GLN A 1 68 ? 1.942 -0.299 9.414 1.00 87.88 68 GLN A CA 1
ATOM 503 C C . GLN A 1 68 ? 2.018 -1.562 8.571 1.00 87.88 68 GLN A C 1
ATOM 505 O O . GLN A 1 68 ? 1.404 -2.585 8.865 1.00 87.88 68 GLN A O 1
ATOM 510 N N . SER A 1 69 ? 2.854 -1.505 7.540 1.00 77.75 69 SER A N 1
ATOM 511 C CA . SER A 1 69 ? 3.318 -2.694 6.843 1.00 77.75 69 SER A CA 1
ATOM 512 C C . SER A 1 69 ? 4.780 -2.947 7.204 1.00 77.75 69 SER A C 1
ATOM 514 O O . SER A 1 69 ? 5.615 -2.071 6.968 1.00 77.75 69 SER A O 1
ATOM 516 N N . PRO A 1 70 ? 5.171 -4.152 7.658 1.00 71.31 70 PRO A N 1
ATOM 517 C CA . PRO A 1 70 ? 6.581 -4.497 7.864 1.00 71.31 70 PRO A CA 1
ATOM 518 C C . PRO A 1 70 ? 7.394 -4.529 6.550 1.00 71.31 70 PRO A C 1
ATOM 520 O O . PRO A 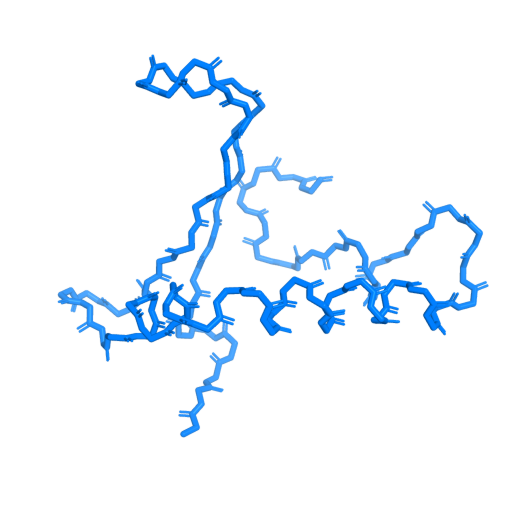1 70 ? 8.573 -4.880 6.558 1.00 71.31 70 PRO A O 1
ATOM 523 N N . LYS A 1 71 ? 6.759 -4.220 5.407 1.00 71.12 71 LYS A N 1
ATOM 524 C CA . LYS A 1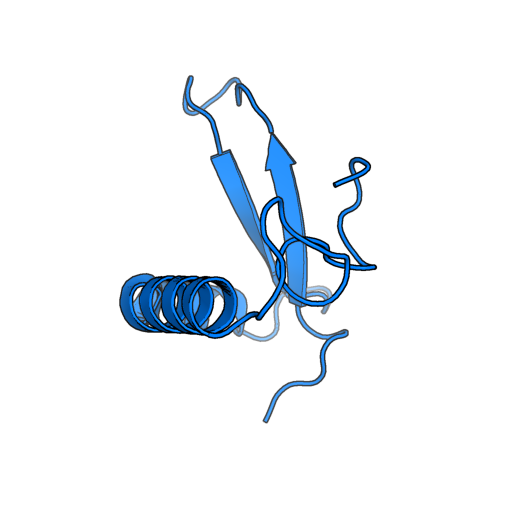 71 ? 7.353 -4.123 4.069 1.00 71.12 71 LYS A CA 1
ATOM 525 C C . LYS A 1 71 ? 7.367 -2.707 3.499 1.00 71.12 71 LYS A C 1
ATOM 527 O O . LYS A 1 71 ? 7.822 -2.541 2.373 1.00 71.12 71 LYS A O 1
ATOM 532 N N . CYS A 1 72 ? 6.893 -1.698 4.233 1.00 66.88 72 CYS A N 1
ATOM 533 C CA . CYS A 1 72 ? 6.978 -0.321 3.761 1.00 66.88 72 CYS A CA 1
ATOM 534 C C . CYS A 1 72 ? 8.450 0.100 3.667 1.00 66.88 72 CYS A C 1
ATOM 536 O O . CYS A 1 72 ? 9.114 0.328 4.677 1.00 66.88 72 CYS A O 1
ATOM 538 N N . GLY A 1 73 ? 8.962 0.180 2.438 1.00 60.31 73 GLY A N 1
ATOM 539 C CA . GLY A 1 73 ? 10.366 0.482 2.157 1.00 60.31 73 GLY A CA 1
ATOM 540 C C . GLY A 1 73 ? 10.793 1.915 2.480 1.00 60.31 73 GLY A C 1
ATOM 541 O O . GLY A 1 73 ? 11.964 2.227 2.310 1.00 60.31 73 GLY A O 1
ATOM 542 N N . ASN A 1 74 ? 9.873 2.773 2.939 1.00 63.53 74 ASN A N 1
ATOM 543 C CA . ASN A 1 74 ? 10.135 4.187 3.216 1.00 63.53 74 ASN A CA 1
ATOM 544 C C . ASN A 1 74 ? 9.742 4.625 4.641 1.00 63.53 74 ASN A C 1
ATOM 546 O O . ASN A 1 74 ? 9.488 5.800 4.879 1.00 63.53 74 ASN A O 1
ATOM 550 N N . GLY A 1 75 ? 9.703 3.679 5.587 1.00 59.66 75 GLY A N 1
ATOM 551 C CA . GLY A 1 75 ? 9.631 3.991 7.019 1.00 59.66 75 GLY A CA 1
ATOM 552 C C . GLY A 1 75 ? 8.238 4.120 7.640 1.00 59.66 75 GLY A C 1
ATOM 553 O O . GLY A 1 75 ? 8.192 4.583 8.770 1.00 59.66 75 GLY A O 1
ATOM 554 N N . ASN A 1 76 ? 7.171 3.665 6.957 1.00 54.97 76 ASN A N 1
ATOM 555 C CA . ASN A 1 76 ? 5.747 3.828 7.341 1.00 54.97 76 ASN A CA 1
ATOM 556 C C . ASN A 1 76 ? 5.403 5.231 7.850 1.00 54.97 76 ASN A C 1
ATOM 558 O O . ASN A 1 76 ? 5.468 5.458 9.078 1.00 54.97 76 ASN A O 1
#

Mean predicted aligned error: 4.07 Å

Nearest PDB structures (foldseek):
  6znp-assembly1_A  TM=8.739E-01  e=6.820E-04  Bacillus subtilis subsp. subtilis str. 168
  6znq-assembly2_B  TM=8.759E-01  e=1.173E-03  Bacillus subtilis subsp. subtilis str. 168
  6znp-assembly2_B  TM=9.576E-01  e=9.583E-03  Bacillus subtilis subsp. subtilis str. 168
  5xyi-assembly1_V  TM=2.783E-01  e=2.655E+00  Trichomonas vaginalis